Protein AF-A0A7D9DFM3-F1 (afdb_monomer_lite)

InterPro domains:
  IPR041457 CxC2-like cysteine cluster, KDZ transposase-associated [PF18803] (17-99)

Structure (mmCIF, N/CA/C/O backbone):
data_AF-A0A7D9DFM3-F1
#
_entry.id   AF-A0A7D9DFM3-F1
#
loop_
_atom_site.group_PDB
_atom_site.id
_atom_site.type_symbol
_atom_site.label_atom_id
_atom_site.label_alt_id
_atom_site.label_comp_id
_atom_site.label_asym_id
_atom_site.label_entity_id
_atom_site.label_seq_id
_atom_site.pdbx_PDB_ins_code
_atom_site.Cartn_x
_atom_site.Cartn_y
_atom_site.Cartn_z
_atom_site.occupancy
_atom_site.B_iso_or_equiv
_atom_site.auth_seq_id
_atom_site.auth_comp_id
_atom_site.auth_asym_id
_atom_site.auth_atom_id
_atom_site.pdbx_PDB_model_num
ATOM 1 N N . MET A 1 1 ? 31.955 7.104 15.360 1.00 32.50 1 MET A N 1
ATOM 2 C CA . MET A 1 1 ? 30.798 6.987 16.272 1.00 32.50 1 MET A CA 1
ATOM 3 C C . MET A 1 1 ? 29.549 7.104 15.417 1.00 32.50 1 MET A C 1
ATOM 5 O O . MET A 1 1 ? 29.275 8.190 14.929 1.00 32.50 1 MET A O 1
ATOM 9 N N . PHE A 1 2 ? 28.877 5.989 15.132 1.00 32.72 2 PHE A N 1
ATOM 10 C CA . PHE A 1 2 ? 27.591 6.015 14.436 1.00 32.72 2 PHE A CA 1
ATOM 11 C C . PHE A 1 2 ? 26.529 6.386 15.465 1.00 32.72 2 PHE A C 1
ATOM 13 O O . PHE A 1 2 ? 26.378 5.705 16.476 1.00 32.72 2 PHE A O 1
ATOM 20 N N . VAL A 1 3 ? 25.878 7.524 15.258 1.00 31.44 3 VAL A N 1
ATOM 21 C CA . VAL A 1 3 ? 24.760 7.949 16.093 1.00 31.44 3 VAL A CA 1
ATOM 22 C C . VAL A 1 3 ? 23.559 7.129 15.635 1.00 31.44 3 VAL A C 1
ATOM 24 O O . VAL A 1 3 ? 23.099 7.301 14.509 1.00 31.44 3 VAL A O 1
ATOM 27 N N . ASP A 1 4 ? 23.081 6.222 16.485 1.00 33.12 4 ASP A N 1
ATOM 28 C CA . ASP A 1 4 ? 21.801 5.534 16.306 1.00 33.12 4 ASP A CA 1
ATOM 29 C C . ASP A 1 4 ? 20.675 6.573 16.406 1.00 33.12 4 ASP A C 1
ATOM 31 O O . ASP A 1 4 ? 20.113 6.846 17.472 1.00 33.12 4 ASP A O 1
ATOM 35 N N . VAL A 1 5 ? 20.366 7.226 15.286 1.00 39.12 5 VAL A N 1
ATOM 36 C CA . VAL A 1 5 ? 19.168 8.051 15.179 1.00 39.12 5 VAL A CA 1
ATOM 37 C C . VAL A 1 5 ? 17.995 7.082 15.098 1.00 39.12 5 VAL A C 1
ATOM 39 O O . VAL A 1 5 ? 17.654 6.593 14.025 1.00 39.12 5 VAL A O 1
ATOM 42 N N . LYS A 1 6 ? 17.360 6.797 16.242 1.00 40.00 6 LYS A N 1
ATOM 43 C CA . LYS A 1 6 ? 16.042 6.146 16.290 1.00 40.00 6 LYS A CA 1
ATOM 44 C C . LYS A 1 6 ? 15.025 7.042 15.574 1.00 40.00 6 LYS A C 1
ATOM 46 O O . LYS A 1 6 ? 14.339 7.848 16.206 1.00 40.00 6 LYS A O 1
ATOM 51 N N . MET A 1 7 ? 14.935 6.930 14.250 1.00 54.62 7 MET A N 1
ATOM 52 C CA . MET A 1 7 ? 13.858 7.543 13.481 1.00 54.62 7 MET A CA 1
ATOM 53 C C . MET A 1 7 ? 12.557 6.874 13.921 1.00 54.62 7 MET A C 1
ATOM 55 O O . MET A 1 7 ? 12.403 5.657 13.841 1.00 54.62 7 MET A O 1
ATOM 59 N N . LYS A 1 8 ? 11.632 7.666 14.470 1.00 67.75 8 LYS A N 1
ATOM 60 C CA . LYS A 1 8 ? 10.303 7.171 14.836 1.00 67.75 8 LYS A CA 1
ATOM 61 C C . LYS A 1 8 ? 9.617 6.674 13.568 1.00 67.75 8 LYS A C 1
ATOM 63 O O . LYS A 1 8 ? 9.487 7.445 12.620 1.00 67.75 8 LYS A O 1
ATOM 68 N N . THR A 1 9 ? 9.148 5.429 13.583 1.00 78.31 9 THR A N 1
ATOM 69 C CA . THR A 1 9 ? 8.385 4.842 12.481 1.00 78.31 9 THR A CA 1
ATOM 70 C C . THR A 1 9 ? 7.202 5.756 12.131 1.00 78.31 9 THR A C 1
ATOM 72 O O . THR A 1 9 ? 6.370 6.037 13.009 1.00 78.31 9 THR A O 1
ATOM 75 N N . PRO A 1 10 ? 7.123 6.273 10.894 1.00 84.12 10 PRO A N 1
ATOM 76 C CA . PRO A 1 10 ? 6.051 7.167 10.479 1.00 84.12 10 PRO A CA 1
ATOM 77 C C . PRO A 1 10 ? 4.684 6.480 10.573 1.00 84.12 10 PRO A C 1
ATOM 79 O O . PRO A 1 10 ? 4.542 5.281 10.318 1.00 84.12 10 PRO A O 1
ATOM 82 N N . LYS A 1 11 ? 3.662 7.251 10.963 1.00 89.12 11 LYS A N 1
ATOM 83 C CA . LYS A 1 11 ? 2.296 6.747 11.152 1.00 89.12 11 LYS A CA 1
ATOM 84 C C . LYS A 1 11 ? 1.412 7.131 9.978 1.00 89.12 11 LYS A C 1
ATOM 86 O O . LYS A 1 11 ? 1.260 8.318 9.700 1.00 89.12 11 LYS A O 1
ATOM 91 N N . LEU A 1 12 ? 0.765 6.145 9.365 1.00 87.94 12 LEU A N 1
ATOM 92 C CA . LEU A 1 12 ? -0.247 6.375 8.337 1.00 87.94 12 LEU A CA 1
ATOM 93 C C . LEU A 1 12 ? -1.635 6.209 8.943 1.00 87.94 12 LEU A C 1
ATOM 95 O O . LEU A 1 12 ? -1.957 5.185 9.549 1.00 87.94 12 LEU A O 1
ATOM 99 N N . LYS A 1 13 ? -2.456 7.243 8.787 1.00 87.81 13 LYS A N 1
ATOM 100 C CA . LYS A 1 13 ? -3.869 7.235 9.158 1.00 87.81 13 LYS A CA 1
ATOM 101 C C . LYS A 1 13 ? -4.669 7.458 7.895 1.00 87.81 13 LYS A C 1
ATOM 103 O O . LYS A 1 13 ? -4.335 8.344 7.118 1.00 87.81 13 LYS A O 1
ATOM 108 N N . ASN A 1 14 ? -5.713 6.670 7.718 1.00 83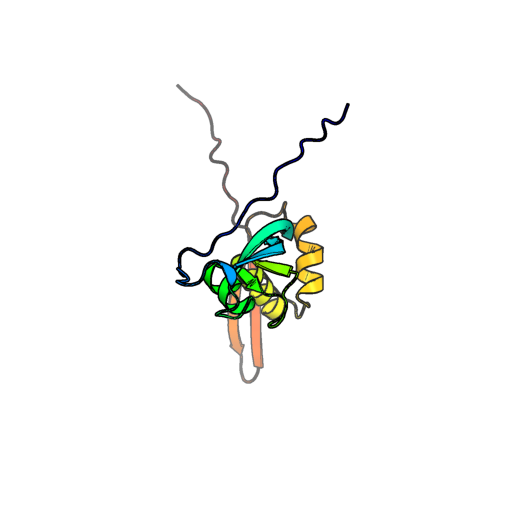.12 14 ASN A N 1
ATOM 109 C CA . ASN A 1 14 ? -6.589 6.824 6.577 1.00 83.12 14 ASN A CA 1
ATOM 110 C C . ASN A 1 14 ? -7.607 7.950 6.850 1.00 83.12 14 ASN A C 1
ATOM 112 O O . ASN A 1 14 ? -8.431 7.787 7.751 1.00 83.12 14 ASN A O 1
ATOM 116 N N . PRO A 1 15 ? -7.552 9.079 6.115 1.00 83.12 15 PRO A N 1
ATOM 117 C CA . PRO A 1 15 ? -8.468 10.199 6.315 1.00 83.12 15 PRO A CA 1
ATOM 118 C C . PRO A 1 15 ? -9.883 9.918 5.789 1.00 83.12 15 PRO A C 1
ATOM 120 O O . PRO A 1 15 ? -10.817 10.607 6.182 1.00 83.12 15 PRO A O 1
ATOM 123 N N . LEU A 1 16 ? -10.057 8.906 4.932 1.00 82.12 16 LEU A N 1
ATOM 124 C CA . LEU A 1 16 ? -11.332 8.552 4.299 1.00 82.12 16 LEU A CA 1
ATOM 125 C C . LEU A 1 16 ? -12.238 7.707 5.202 1.00 82.12 16 LEU A C 1
ATOM 127 O O . LEU A 1 16 ? -13.313 7.282 4.788 1.00 82.12 16 LEU A O 1
ATOM 131 N N . HIS A 1 17 ? -11.826 7.461 6.445 1.00 84.81 17 HIS A N 1
ATOM 132 C CA . HIS A 1 17 ? -12.612 6.688 7.391 1.00 84.81 17 HIS A CA 1
ATOM 133 C C . HIS A 1 17 ? -12.576 7.266 8.782 1.00 84.81 17 HIS A C 1
ATOM 135 O O . HIS A 1 17 ? -11.537 7.332 9.442 1.00 84.81 17 HIS A O 1
ATOM 141 N N . HIS A 1 18 ? -13.774 7.589 9.232 1.00 85.12 18 HIS A N 1
ATOM 142 C CA . HIS A 1 18 ? -14.070 7.892 10.607 1.00 85.12 18 HIS A CA 1
ATOM 143 C C . HIS A 1 18 ? -14.916 6.744 11.152 1.00 85.12 18 HIS A C 1
ATOM 145 O O . HIS A 1 18 ? -16.003 6.486 10.640 1.00 85.12 18 HIS A O 1
ATOM 151 N N . CYS A 1 19 ? -14.386 6.006 12.126 1.00 86.50 19 CYS A N 1
ATOM 152 C CA . CYS A 1 19 ? -15.126 4.927 12.765 1.00 86.50 19 CYS A CA 1
ATOM 153 C C . CYS A 1 19 ? -15.841 5.466 14.003 1.00 86.50 19 CYS A C 1
ATOM 155 O O . CYS A 1 19 ? -15.205 6.093 14.848 1.00 86.50 19 CYS A O 1
ATOM 157 N N . GLU A 1 20 ? -17.131 5.165 14.136 1.00 89.06 20 GLU A N 1
ATOM 158 C CA . GLU A 1 20 ? -17.909 5.457 15.349 1.00 89.06 20 GLU A CA 1
ATOM 159 C C . GLU A 1 20 ? -17.472 4.597 16.549 1.00 89.06 20 GLU A C 1
ATOM 161 O O . GLU A 1 20 ? -17.751 4.952 17.690 1.00 89.06 20 GLU A O 1
ATOM 166 N N . PHE A 1 21 ? -16.741 3.503 16.289 1.00 89.75 21 PHE A N 1
ATOM 167 C CA . PHE A 1 21 ? -16.246 2.532 17.270 1.00 89.75 21 PHE A CA 1
ATOM 168 C C . PHE A 1 21 ? -14.704 2.508 17.282 1.00 89.75 21 PHE A C 1
ATOM 170 O O . PHE A 1 21 ? -14.087 1.727 16.540 1.00 89.75 21 PHE A O 1
ATOM 177 N N . PRO A 1 22 ? -14.041 3.373 18.071 1.00 86.44 22 PRO A N 1
ATOM 178 C CA . PRO A 1 22 ? -12.580 3.458 18.130 1.00 86.44 22 PRO A CA 1
ATOM 179 C C . PRO A 1 22 ? -11.898 2.166 18.603 1.00 86.44 22 PRO A C 1
ATOM 181 O O . PRO A 1 22 ? -10.745 1.915 18.268 1.00 86.44 22 PRO A O 1
ATOM 184 N N . GLU A 1 23 ? -12.594 1.316 19.358 1.00 90.56 23 GLU A N 1
ATOM 185 C CA . GLU A 1 23 ? -12.099 0.027 19.854 1.00 90.56 23 GLU A CA 1
ATOM 186 C C . GLU A 1 23 ? -11.829 -0.999 18.743 1.00 90.56 23 GLU A C 1
ATOM 188 O O . GLU A 1 23 ? -11.099 -1.972 18.945 1.00 90.56 23 GLU A O 1
ATOM 193 N N . LEU A 1 24 ? -12.401 -0.783 17.556 1.00 91.88 24 LEU A N 1
ATOM 194 C CA . LEU A 1 24 ? -12.154 -1.605 16.374 1.00 91.88 24 LEU A CA 1
ATOM 195 C C . LEU A 1 24 ? -10.888 -1.185 15.624 1.00 91.88 24 LEU A C 1
ATOM 197 O O . LEU A 1 24 ? -10.468 -1.879 14.691 1.00 91.88 24 LEU A O 1
ATOM 201 N N . GLU A 1 25 ? -10.278 -0.068 16.012 1.00 93.31 25 GLU A N 1
ATOM 202 C CA . GLU A 1 25 ? -9.069 0.450 15.398 1.00 93.31 25 GLU A CA 1
ATOM 203 C C . GLU A 1 25 ? -7.820 -0.178 16.013 1.00 93.31 25 GLU A C 1
ATOM 205 O O . GLU A 1 25 ? -7.697 -0.365 17.222 1.00 93.31 25 GLU A O 1
ATOM 210 N N . TYR A 1 26 ? -6.844 -0.489 15.170 1.00 93.69 26 TYR A N 1
ATOM 211 C CA . TYR A 1 26 ? -5.574 -1.050 15.611 1.00 93.69 26 TYR A CA 1
ATOM 212 C C . TYR A 1 26 ? -4.443 -0.592 14.702 1.00 93.69 26 TYR A C 1
ATOM 214 O O . TYR A 1 26 ? -4.653 -0.194 13.557 1.00 93.69 26 TYR A O 1
ATOM 222 N N . PHE A 1 27 ? -3.220 -0.639 15.221 1.00 93.81 27 PHE A N 1
ATOM 223 C CA . PHE A 1 27 ? -2.025 -0.333 14.447 1.00 93.81 27 PHE A CA 1
ATOM 224 C C . PHE A 1 27 ? -1.281 -1.610 14.087 1.00 93.81 27 PHE A C 1
ATOM 226 O O . PHE A 1 27 ? -1.165 -2.524 14.903 1.00 93.81 27 PHE A O 1
ATOM 233 N N . LYS A 1 28 ? -0.730 -1.640 12.878 1.00 94.44 28 LYS A N 1
ATOM 234 C CA . LYS A 1 28 ? 0.103 -2.732 12.379 1.00 94.44 28 LYS A CA 1
ATOM 235 C C . LYS A 1 28 ? 1.282 -2.149 11.607 1.00 94.44 28 LYS A C 1
ATOM 237 O O . LYS A 1 28 ? 1.136 -1.127 10.939 1.00 94.44 28 LYS A O 1
ATOM 242 N N . ILE A 1 29 ? 2.446 -2.783 11.721 1.00 94.69 29 ILE A N 1
ATOM 243 C CA . ILE A 1 29 ? 3.611 -2.426 10.909 1.00 94.69 29 ILE A CA 1
ATOM 244 C C . ILE A 1 29 ? 3.429 -3.028 9.516 1.00 94.69 29 ILE A C 1
ATOM 246 O O . ILE A 1 29 ? 3.117 -4.213 9.384 1.00 94.69 29 ILE A O 1
ATOM 250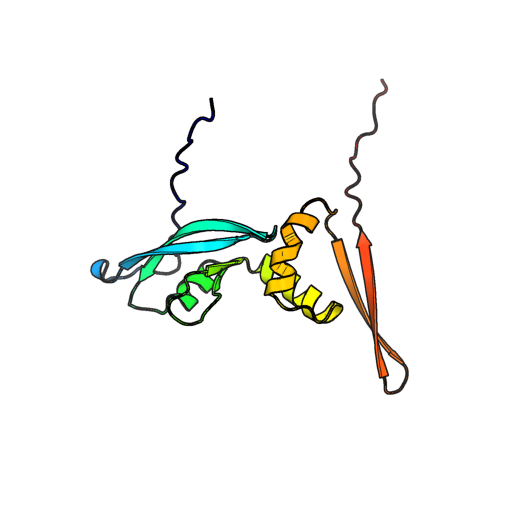 N N . VAL A 1 30 ? 3.605 -2.199 8.494 1.00 95.06 30 VAL A N 1
ATOM 251 C CA . VAL A 1 30 ? 3.596 -2.598 7.087 1.00 95.06 30 VAL A CA 1
ATOM 252 C C . VAL A 1 30 ? 4.885 -2.098 6.455 1.00 95.06 30 VAL A C 1
ATOM 254 O O . VAL A 1 30 ? 5.256 -0.937 6.634 1.00 95.06 30 VAL A O 1
ATOM 257 N N . LEU A 1 31 ? 5.563 -2.977 5.723 1.00 95.31 31 LEU A N 1
ATOM 258 C CA . LEU A 1 31 ? 6.740 -2.628 4.942 1.00 95.31 31 LEU A CA 1
ATOM 259 C C . LEU A 1 31 ? 6.291 -2.064 3.593 1.00 95.31 31 LEU A C 1
ATOM 261 O O . LEU A 1 31 ? 5.661 -2.766 2.803 1.00 95.31 31 LEU A O 1
ATOM 265 N N . ILE A 1 32 ? 6.579 -0.793 3.342 1.00 94.50 32 ILE A N 1
ATOM 266 C CA . ILE A 1 32 ? 6.177 -0.100 2.119 1.00 94.50 32 ILE A CA 1
ATOM 267 C C . ILE A 1 32 ? 7.399 0.079 1.234 1.00 94.50 32 ILE A C 1
ATOM 269 O O . ILE A 1 32 ? 8.397 0.644 1.675 1.00 94.50 32 ILE A O 1
ATOM 273 N N . THR A 1 33 ? 7.311 -0.389 -0.009 1.00 88.81 33 THR A N 1
ATOM 274 C CA . THR A 1 33 ? 8.350 -0.142 -1.016 1.00 88.81 33 THR A CA 1
ATOM 275 C C . THR A 1 33 ? 7.962 1.065 -1.864 1.00 88.81 33 THR A C 1
ATOM 277 O O . THR A 1 33 ? 6.871 1.081 -2.441 1.00 88.81 33 THR A O 1
ATOM 280 N N . ASP A 1 34 ? 8.835 2.068 -1.916 1.00 86.50 34 ASP A N 1
ATOM 281 C CA . ASP A 1 34 ? 8.640 3.269 -2.731 1.00 86.50 34 ASP A CA 1
ATOM 282 C C . ASP A 1 34 ? 8.979 3.040 -4.215 1.00 86.50 34 ASP A C 1
ATOM 284 O O . ASP A 1 34 ? 9.496 1.996 -4.614 1.00 86.50 34 ASP A O 1
ATOM 288 N N . GLU A 1 35 ? 8.703 4.035 -5.057 1.00 82.12 35 GLU A N 1
ATOM 289 C CA . GLU A 1 35 ? 8.984 3.996 -6.498 1.00 82.12 35 GLU A CA 1
ATOM 290 C C . GLU A 1 35 ? 10.476 3.893 -6.848 1.00 82.12 35 GLU A C 1
ATOM 292 O O . GLU A 1 35 ? 10.817 3.608 -7.995 1.00 82.12 35 GLU A O 1
ATOM 297 N N . LYS A 1 36 ? 11.374 4.100 -5.878 1.00 79.31 36 LYS A N 1
ATOM 298 C CA . LYS A 1 36 ? 12.824 3.930 -6.039 1.00 79.31 36 LYS A CA 1
ATOM 299 C C . LYS A 1 36 ? 13.289 2.531 -5.623 1.00 79.31 36 LYS A C 1
ATOM 301 O O . LYS A 1 36 ? 14.468 2.216 -5.771 1.00 79.31 36 LYS A O 1
ATOM 306 N N . GLY A 1 37 ? 12.384 1.695 -5.112 1.00 78.06 37 GLY A N 1
ATOM 307 C CA . GLY A 1 37 ? 12.682 0.355 -4.620 1.00 78.06 37 GLY A CA 1
ATOM 308 C C . GLY A 1 37 ? 13.176 0.310 -3.173 1.00 78.06 37 GLY A C 1
ATOM 309 O O . GLY A 1 37 ? 13.614 -0.753 -2.732 1.00 78.06 37 GLY A O 1
ATOM 310 N N . PHE A 1 38 ? 13.121 1.414 -2.419 1.00 83.50 38 PHE A N 1
ATOM 311 C CA . PHE A 1 38 ? 13.502 1.404 -1.007 1.00 83.50 38 PHE A CA 1
ATOM 312 C C . PHE A 1 38 ? 12.339 0.969 -0.128 1.00 83.50 38 PHE A C 1
ATOM 314 O O . PHE A 1 38 ? 11.196 1.379 -0.323 1.00 83.50 38 PHE A O 1
ATOM 321 N N . GLN A 1 39 ? 12.657 0.147 0.868 1.00 88.94 39 GLN A N 1
ATOM 322 C CA . GLN A 1 39 ? 11.695 -0.357 1.833 1.00 88.94 39 GLN A CA 1
ATOM 323 C C . GLN A 1 39 ? 11.721 0.470 3.110 1.00 88.94 39 GLN A C 1
ATOM 325 O O . GLN A 1 39 ? 12.773 0.697 3.705 1.00 88.94 39 GLN A O 1
ATOM 330 N N . HIS A 1 40 ? 10.533 0.861 3.548 1.00 90.19 40 HIS A N 1
ATOM 331 C CA . HIS A 1 40 ? 10.322 1.699 4.715 1.00 90.19 40 HIS A CA 1
ATOM 332 C C . HIS A 1 40 ? 9.272 1.059 5.614 1.00 90.19 40 HIS A C 1
ATOM 334 O O . HIS A 1 40 ? 8.206 0.646 5.153 1.00 90.19 40 HIS A O 1
ATOM 340 N N . GLU A 1 41 ? 9.545 0.989 6.910 1.00 94.19 41 GLU A N 1
ATOM 341 C CA . GLU A 1 41 ? 8.543 0.548 7.876 1.00 94.19 41 GLU A CA 1
ATOM 342 C C . GLU A 1 41 ? 7.573 1.688 8.193 1.00 94.19 41 GLU A C 1
ATOM 344 O O . GLU A 1 41 ? 7.981 2.790 8.565 1.00 94.19 41 GLU A O 1
ATOM 349 N N . TYR A 1 42 ? 6.274 1.406 8.101 1.00 94.12 42 TYR A N 1
ATOM 350 C CA . TYR A 1 42 ? 5.214 2.331 8.493 1.00 94.12 42 TYR A CA 1
ATOM 351 C C . TYR A 1 42 ? 4.282 1.688 9.510 1.00 94.12 42 TYR A C 1
ATOM 353 O O . TYR A 1 42 ? 3.875 0.535 9.371 1.00 94.12 42 TYR A O 1
ATOM 361 N N . GLN A 1 43 ? 3.880 2.461 10.518 1.00 95.31 43 GLN A N 1
ATOM 362 C CA . GLN A 1 43 ? 2.824 2.060 11.439 1.00 95.31 43 GLN A CA 1
ATOM 363 C C . GLN A 1 43 ? 1.473 2.522 10.875 1.00 95.31 43 GLN A C 1
ATOM 365 O O . GLN A 1 43 ? 1.099 3.691 10.987 1.00 95.31 43 GLN A O 1
ATOM 370 N N . VAL A 1 44 ? 0.735 1.605 10.256 1.00 94.81 44 VAL A N 1
ATOM 371 C CA . VAL A 1 44 ? -0.540 1.891 9.588 1.00 94.81 44 VAL A CA 1
ATOM 372 C C . VAL A 1 44 ? -1.702 1.647 10.546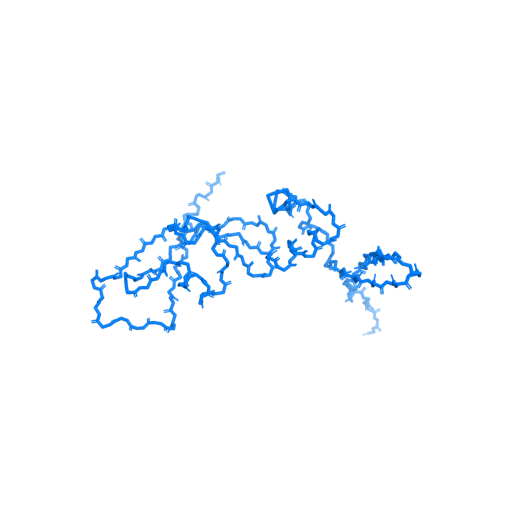 1.00 94.81 44 VAL A C 1
ATOM 374 O O . VAL A 1 44 ? -1.738 0.635 11.249 1.00 94.81 44 VAL A O 1
ATOM 377 N N . LYS A 1 45 ? -2.650 2.587 10.587 1.00 94.69 45 LYS A N 1
ATOM 378 C CA . LYS A 1 45 ? -3.902 2.461 11.338 1.00 94.69 45 LYS A CA 1
ATOM 379 C C . LYS A 1 45 ? -4.953 1.739 10.494 1.00 94.69 45 LYS A C 1
ATOM 381 O O . LYS A 1 45 ? -5.380 2.259 9.464 1.00 94.69 45 LYS A O 1
ATOM 386 N N . PHE A 1 46 ? -5.404 0.588 10.969 1.00 94.06 46 PHE A N 1
ATOM 387 C CA . PHE A 1 46 ? -6.494 -0.197 10.399 1.00 94.06 46 PHE A CA 1
ATOM 388 C C . PHE A 1 46 ? -7.736 -0.131 11.285 1.00 94.06 46 PHE A C 1
ATOM 390 O O . PHE A 1 46 ? -7.675 0.299 12.436 1.00 94.06 46 PHE A O 1
ATOM 397 N N . CYS A 1 47 ? -8.867 -0.570 10.738 1.00 93.62 47 CYS A N 1
ATOM 398 C CA . CYS A 1 47 ? -10.121 -0.709 11.464 1.00 93.62 47 CYS A CA 1
ATOM 399 C C . CYS A 1 47 ? -10.806 -2.009 11.047 1.00 93.62 47 CYS A C 1
ATOM 401 O O . CYS A 1 47 ? -10.877 -2.303 9.855 1.00 93.62 47 CYS A O 1
ATOM 403 N N . ARG A 1 48 ? -11.336 -2.769 12.011 1.00 92.50 48 ARG A N 1
ATOM 404 C CA . ARG A 1 48 ? -12.013 -4.054 11.752 1.00 92.50 48 ARG A CA 1
ATOM 405 C C . ARG A 1 48 ? -13.305 -3.932 10.935 1.00 92.50 48 ARG A C 1
ATOM 407 O O . ARG A 1 48 ? -13.779 -4.942 10.433 1.00 92.50 48 ARG A O 1
ATOM 414 N N . CYS A 1 49 ? -13.846 -2.726 10.757 1.00 91.06 49 CYS A N 1
ATOM 415 C CA . CYS A 1 49 ? -15.019 -2.468 9.912 1.00 91.06 49 CYS A CA 1
ATOM 416 C C . CYS A 1 49 ? -14.780 -2.746 8.419 1.00 91.06 49 CYS A C 1
ATOM 418 O O . CYS A 1 49 ? -15.728 -2.782 7.639 1.00 91.06 49 CYS A O 1
ATOM 420 N N . ARG A 1 50 ? -13.520 -2.884 7.996 1.00 88.06 50 ARG A N 1
ATOM 421 C CA . ARG A 1 50 ? -13.128 -2.996 6.589 1.00 88.06 50 ARG A CA 1
ATOM 422 C C . ARG A 1 50 ? -11.847 -3.796 6.430 1.00 88.06 50 ARG A C 1
ATOM 424 O O . ARG A 1 50 ? -11.113 -4.029 7.387 1.00 88.06 50 ARG A O 1
ATOM 431 N N . SER A 1 51 ? -11.571 -4.224 5.203 1.00 90.81 51 SER A N 1
ATOM 432 C CA . SER A 1 51 ? -10.362 -4.996 4.931 1.00 90.81 51 SER A CA 1
ATOM 433 C C . SER A 1 51 ? -9.099 -4.125 5.030 1.00 90.81 51 SER A C 1
ATOM 435 O O . SER A 1 51 ? -9.098 -2.928 4.713 1.00 90.81 51 SER A O 1
ATOM 437 N N . GLU A 1 52 ? -7.993 -4.746 5.446 1.00 92.19 52 GLU A N 1
ATOM 438 C CA . GLU A 1 52 ? -6.676 -4.097 5.458 1.00 92.19 52 GLU A CA 1
ATOM 439 C C . GLU A 1 52 ? -6.253 -3.681 4.039 1.00 92.19 52 GLU A C 1
ATOM 441 O O . GLU A 1 52 ? -5.720 -2.591 3.848 1.00 92.19 52 GLU A O 1
ATOM 446 N N . ALA A 1 53 ? -6.557 -4.505 3.030 1.00 90.25 53 ALA A N 1
ATOM 447 C CA . ALA A 1 53 ? -6.259 -4.209 1.632 1.00 90.25 53 ALA A CA 1
ATOM 448 C C . ALA A 1 53 ? -6.972 -2.940 1.138 1.00 90.25 53 ALA A C 1
ATOM 450 O O . ALA A 1 53 ? -6.317 -2.067 0.575 1.00 90.25 53 ALA A O 1
ATOM 451 N N . CYS A 1 54 ? -8.274 -2.783 1.411 1.00 90.94 54 CYS A N 1
ATOM 452 C CA . CYS A 1 54 ? -9.012 -1.563 1.060 1.00 90.94 54 CYS A CA 1
ATOM 453 C C . CYS A 1 54 ? -8.406 -0.329 1.735 1.00 90.94 54 CYS A C 1
ATOM 455 O O . CYS A 1 54 ? -8.215 0.696 1.091 1.00 90.94 54 CYS A O 1
ATOM 457 N N . THR A 1 55 ? -8.035 -0.447 3.015 1.00 92.19 55 THR A N 1
ATOM 458 C CA . THR A 1 55 ? -7.407 0.659 3.752 1.00 92.19 55 THR A CA 1
ATOM 459 C C . THR A 1 55 ? -6.086 1.092 3.110 1.00 92.19 55 THR A C 1
ATOM 461 O O . THR A 1 55 ? -5.817 2.287 3.049 1.00 92.19 55 THR A O 1
ATOM 464 N N . LEU A 1 56 ? -5.266 0.148 2.635 1.00 90.75 56 LEU A N 1
ATOM 465 C CA . LEU A 1 56 ? -4.010 0.451 1.942 1.00 90.75 56 LEU A CA 1
ATOM 466 C C . LEU A 1 56 ? -4.251 1.089 0.569 1.00 90.75 56 LEU A C 1
ATOM 468 O O . LEU A 1 56 ? -3.605 2.084 0.253 1.00 90.75 56 LEU A O 1
ATOM 472 N N . VAL A 1 57 ? -5.222 0.594 -0.201 1.00 92.75 57 VAL A N 1
ATOM 473 C CA . VAL A 1 57 ? -5.584 1.177 -1.505 1.00 92.75 57 VAL A CA 1
ATOM 474 C C . VAL A 1 57 ? -6.061 2.621 -1.354 1.00 92.75 57 VAL A C 1
ATOM 476 O O . VAL A 1 57 ? -5.603 3.498 -2.080 1.00 92.75 57 VAL A O 1
ATOM 479 N N . GLU A 1 58 ? -6.907 2.895 -0.361 1.00 91.00 58 GLU A N 1
ATOM 480 C CA . GLU A 1 58 ? -7.358 4.251 -0.016 1.00 91.00 58 GLU A CA 1
ATOM 481 C C . GLU A 1 58 ? -6.212 5.180 0.426 1.00 91.00 58 GLU A C 1
ATOM 483 O O . GLU A 1 58 ? -6.312 6.397 0.298 1.00 91.00 58 GLU A O 1
ATOM 488 N N . LEU A 1 59 ? -5.112 4.612 0.928 1.00 90.19 59 LEU A N 1
ATOM 489 C CA . LEU A 1 59 ? -3.880 5.332 1.261 1.00 90.19 59 LEU A CA 1
ATOM 490 C C . LEU A 1 59 ? -2.936 5.506 0.057 1.00 90.19 59 LEU A C 1
ATOM 492 O O . LEU A 1 59 ? -1.831 6.017 0.232 1.00 90.19 59 LEU A O 1
ATOM 496 N N . GLY A 1 60 ? -3.333 5.090 -1.149 1.00 90.50 60 GLY A N 1
ATOM 497 C CA . GLY A 1 60 ? -2.478 5.153 -2.336 1.00 90.50 60 GLY A CA 1
ATOM 498 C C . GLY A 1 60 ? -1.389 4.075 -2.355 1.00 90.50 60 GLY A C 1
ATOM 499 O O . GLY A 1 60 ? -0.313 4.288 -2.916 1.00 90.50 60 GLY A O 1
ATOM 500 N N . LEU A 1 61 ? -1.651 2.922 -1.736 1.00 93.44 61 LEU A N 1
ATOM 501 C CA . LEU A 1 61 ? -0.719 1.804 -1.654 1.00 93.44 61 LEU A CA 1
ATOM 502 C C . LEU A 1 61 ? -1.342 0.531 -2.230 1.00 93.44 61 LEU A C 1
ATOM 504 O O . LEU A 1 61 ? -2.470 0.165 -1.907 1.00 93.44 61 LEU A O 1
ATOM 508 N N . TRP A 1 62 ? -0.568 -0.195 -3.025 1.00 92.69 62 TRP A N 1
ATOM 509 C CA . TRP A 1 62 ? -0.924 -1.514 -3.523 1.00 92.69 62 TRP A CA 1
ATOM 510 C C . TRP A 1 62 ? -0.533 -2.597 -2.505 1.00 92.69 62 TRP A C 1
ATOM 512 O O . TRP A 1 62 ? 0.659 -2.796 -2.257 1.00 92.69 62 TRP A O 1
ATOM 522 N N . PRO A 1 63 ? -1.482 -3.326 -1.896 1.00 92.62 63 PRO A N 1
ATOM 523 C CA . PRO A 1 63 ? -1.160 -4.387 -0.947 1.00 92.62 63 PRO A CA 1
ATOM 524 C C . PRO A 1 63 ? -0.548 -5.605 -1.655 1.00 92.62 63 PRO A C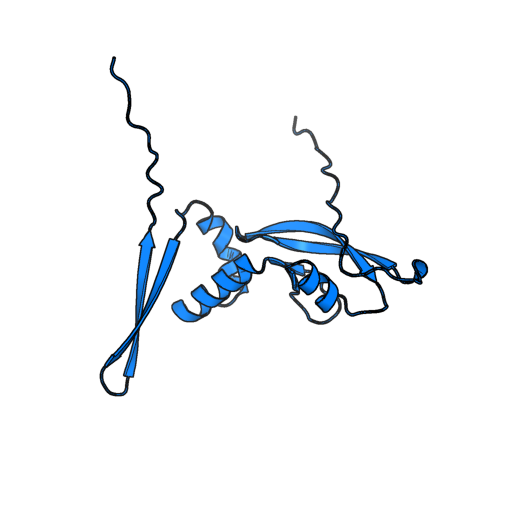 1
ATOM 526 O O . PRO A 1 63 ? -1.053 -6.056 -2.680 1.00 92.62 63 PRO A O 1
ATOM 529 N N . ALA A 1 64 ? 0.506 -6.193 -1.082 1.00 88.56 64 ALA A N 1
ATOM 530 C CA . ALA A 1 64 ? 1.123 -7.4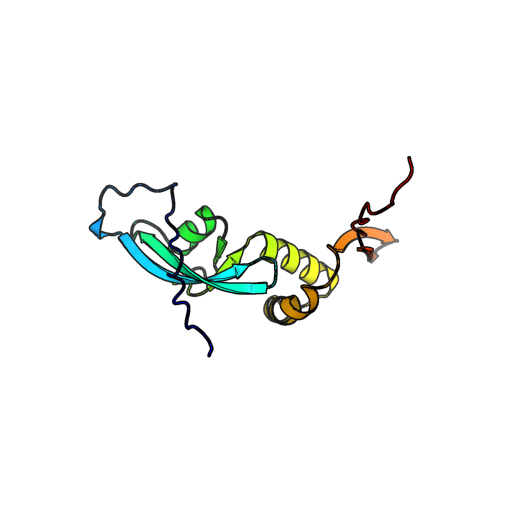02 -1.638 1.00 88.56 64 ALA A CA 1
ATOM 531 C C . ALA A 1 64 ? 0.201 -8.633 -1.556 1.00 88.56 64 ALA A C 1
ATOM 533 O O . ALA A 1 64 ? 0.288 -9.537 -2.384 1.00 88.56 64 ALA A O 1
ATOM 534 N N . THR A 1 65 ? -0.685 -8.669 -0.555 1.00 81.44 65 THR A N 1
ATOM 535 C CA . THR A 1 65 ? -1.688 -9.724 -0.376 1.00 81.44 65 THR A CA 1
ATOM 536 C C . THR A 1 65 ? -3.061 -9.124 -0.063 1.00 81.44 65 THR A C 1
ATOM 538 O O . THR A 1 65 ? -3.151 -8.116 0.642 1.00 81.44 65 THR A O 1
ATOM 541 N N . PRO A 1 66 ? -4.158 -9.753 -0.523 1.00 79.75 66 PRO A N 1
ATOM 542 C CA . PRO A 1 66 ? -5.514 -9.269 -0.251 1.00 79.75 66 PRO A CA 1
ATOM 543 C C . PRO A 1 66 ? -5.922 -9.448 1.220 1.00 79.75 66 PRO A C 1
ATOM 545 O O . PRO A 1 66 ? -6.789 -8.734 1.722 1.00 79.75 66 PRO A O 1
ATOM 548 N N . THR A 1 67 ? -5.298 -10.390 1.932 1.00 83.25 67 THR A N 1
ATOM 549 C CA . THR A 1 67 ? -5.548 -10.662 3.349 1.00 83.25 67 THR A CA 1
ATOM 550 C C . THR A 1 67 ? -4.265 -10.521 4.159 1.00 83.25 67 THR A C 1
ATOM 552 O O . THR A 1 67 ? -3.192 -10.969 3.753 1.00 83.25 67 THR A O 1
ATOM 555 N N . LYS A 1 68 ? -4.384 -9.871 5.322 1.00 85.44 68 LYS A N 1
ATOM 556 C CA . LYS A 1 68 ? -3.295 -9.631 6.283 1.00 85.44 68 LYS A CA 1
ATOM 557 C C . LYS A 1 68 ? -1.984 -9.091 5.663 1.00 85.44 68 LYS A C 1
ATOM 559 O O . LYS A 1 68 ? -0.920 -9.575 6.049 1.00 85.44 68 LYS A O 1
ATOM 564 N N . PRO A 1 69 ? -2.007 -8.072 4.786 1.00 88.44 69 PRO A N 1
ATOM 565 C CA . PRO A 1 69 ? -0.808 -7.536 4.140 1.00 88.44 69 PRO A CA 1
ATOM 566 C C . PRO A 1 69 ? 0.259 -7.117 5.154 1.00 88.44 69 PRO A C 1
A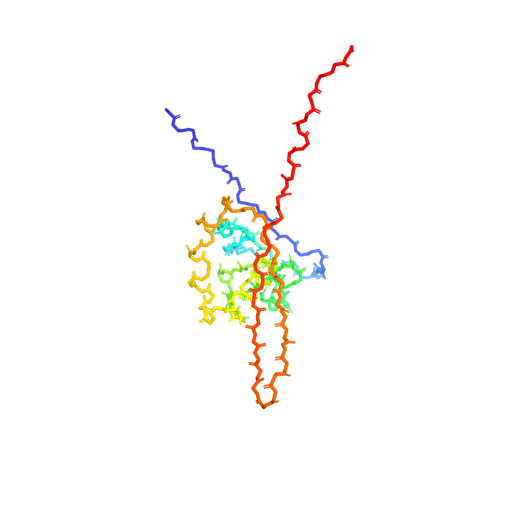TOM 568 O O . PRO A 1 69 ? 0.014 -6.291 6.033 1.00 88.44 69 PRO A O 1
ATOM 571 N N . VAL A 1 70 ? 1.445 -7.714 5.046 1.00 92.75 70 VAL A N 1
ATOM 572 C CA . VAL A 1 70 ? 2.657 -7.302 5.784 1.00 92.75 70 VAL A CA 1
ATOM 573 C C . VAL A 1 70 ? 3.499 -6.341 4.937 1.00 92.75 70 VAL A C 1
ATOM 575 O O . VAL A 1 70 ? 4.323 -5.599 5.462 1.00 92.75 70 VAL A O 1
ATOM 578 N N . MET A 1 71 ? 3.245 -6.314 3.628 1.00 92.19 71 MET A N 1
ATOM 579 C CA . MET A 1 71 ? 3.961 -5.519 2.642 1.00 92.19 71 MET A CA 1
ATOM 580 C C . MET A 1 71 ? 2.980 -4.807 1.708 1.00 92.19 71 MET A C 1
ATOM 582 O O . MET A 1 71 ? 1.910 -5.341 1.394 1.00 92.19 71 MET A O 1
ATOM 586 N N . ALA A 1 72 ? 3.359 -3.615 1.261 1.00 93.44 72 ALA A N 1
ATOM 587 C CA . ALA A 1 72 ? 2.664 -2.854 0.234 1.00 93.44 72 ALA A CA 1
ATOM 588 C C . ALA A 1 72 ? 3.662 -2.095 -0.658 1.00 93.44 72 ALA A C 1
ATOM 590 O O . ALA A 1 72 ? 4.836 -1.939 -0.318 1.00 93.44 72 ALA A O 1
ATOM 591 N N . PHE A 1 73 ? 3.186 -1.614 -1.799 1.00 90.12 73 PHE A N 1
ATOM 592 C CA . PHE A 1 73 ? 3.970 -0.912 -2.814 1.00 90.12 73 PHE A CA 1
ATOM 593 C C . PHE A 1 73 ? 3.303 0.422 -3.139 1.00 90.12 73 PHE A C 1
ATOM 595 O O . PHE A 1 73 ? 2.080 0.528 -3.065 1.00 90.12 73 PHE A O 1
ATOM 602 N N . THR A 1 74 ? 4.062 1.447 -3.517 1.00 91.62 74 THR A N 1
ATOM 603 C CA . THR A 1 74 ? 3.443 2.649 -4.095 1.00 91.62 74 THR A CA 1
ATOM 604 C C . THR A 1 74 ? 2.826 2.312 -5.455 1.00 91.62 74 THR A C 1
ATOM 606 O O . THR A 1 74 ? 3.343 1.472 -6.194 1.00 91.62 74 THR A O 1
ATOM 609 N N . PHE A 1 75 ? 1.717 2.957 -5.825 1.00 87.25 75 PHE A N 1
ATOM 610 C CA . PHE A 1 75 ? 1.143 2.749 -7.164 1.00 87.25 75 PHE A CA 1
ATOM 611 C C . PHE A 1 75 ? 2.125 3.131 -8.281 1.00 87.25 75 PHE A C 1
ATOM 613 O O . PHE A 1 75 ? 2.191 2.430 -9.282 1.00 87.25 75 PHE A O 1
ATOM 620 N N . GLY A 1 76 ? 2.968 4.152 -8.078 1.00 84.19 76 GLY A N 1
ATOM 621 C CA . GLY A 1 76 ? 4.019 4.511 -9.038 1.00 84.19 76 GLY A CA 1
ATOM 622 C C . GLY A 1 76 ? 5.043 3.391 -9.269 1.00 84.19 76 GLY A C 1
ATOM 623 O O . GLY A 1 76 ? 5.475 3.178 -10.401 1.00 84.19 76 GLY A O 1
ATOM 624 N N . LEU A 1 77 ? 5.387 2.622 -8.226 1.00 83.94 77 LEU A N 1
ATOM 625 C CA . LEU A 1 77 ? 6.183 1.404 -8.377 1.00 83.94 77 LEU A CA 1
ATOM 626 C C . LEU A 1 77 ? 5.432 0.350 -9.206 1.00 83.94 77 LEU A C 1
ATOM 628 O O . LEU A 1 77 ? 6.013 -0.257 -10.102 1.00 83.94 77 LEU A O 1
ATOM 632 N N . MET A 1 78 ? 4.141 0.145 -8.941 1.00 86.06 78 MET A N 1
ATOM 633 C CA . MET A 1 78 ? 3.333 -0.830 -9.682 1.00 86.06 78 MET A CA 1
ATOM 634 C C . MET A 1 78 ? 3.177 -0.471 -11.166 1.00 86.06 78 MET A C 1
ATOM 636 O O . MET A 1 78 ? 3.257 -1.364 -12.002 1.00 86.06 78 MET A O 1
ATOM 640 N N . GLU A 1 79 ? 3.042 0.811 -11.510 1.00 83.62 79 GLU A N 1
ATOM 641 C CA . GLU A 1 79 ? 3.040 1.283 -12.904 1.00 83.62 79 GLU A CA 1
ATOM 642 C C . GLU A 1 79 ? 4.376 1.004 -13.609 1.00 83.62 79 GLU A C 1
ATOM 644 O O . GLU A 1 79 ? 4.412 0.642 -14.787 1.00 83.62 79 GLU A O 1
ATOM 649 N N . LEU A 1 80 ? 5.500 1.172 -12.903 1.00 79.50 80 LEU A N 1
ATOM 650 C CA . LEU A 1 80 ? 6.817 0.834 -13.441 1.00 79.50 80 LEU A CA 1
ATOM 651 C C . LEU A 1 80 ? 6.943 -0.676 -13.668 1.00 79.50 80 LEU A C 1
ATOM 653 O O . LEU A 1 80 ? 7.397 -1.103 -14.728 1.00 79.50 80 LEU A O 1
ATOM 657 N N . VAL A 1 81 ? 6.506 -1.475 -12.693 1.00 79.50 81 VAL A N 1
ATOM 658 C CA . VAL A 1 81 ? 6.475 -2.938 -12.780 1.00 79.50 81 VAL A CA 1
ATOM 659 C C . VAL A 1 81 ? 5.608 -3.396 -13.950 1.00 79.50 81 VAL A C 1
ATOM 661 O O . VAL A 1 81 ? 6.039 -4.264 -14.697 1.00 79.50 81 VAL A O 1
ATOM 664 N N . GLU A 1 82 ? 4.426 -2.813 -14.147 1.00 78.12 82 GLU A N 1
ATOM 665 C CA . GLU A 1 82 ? 3.545 -3.106 -15.282 1.00 78.12 82 GLU A CA 1
ATOM 666 C C . GLU A 1 82 ? 4.259 -2.852 -16.615 1.00 78.12 82 GLU A C 1
ATOM 668 O O . GLU A 1 82 ? 4.314 -3.739 -17.470 1.00 78.12 82 GLU A O 1
ATOM 673 N N . LYS A 1 83 ? 4.892 -1.681 -16.770 1.00 74.00 83 LYS A N 1
ATOM 674 C CA . LYS A 1 83 ? 5.672 -1.345 -17.971 1.00 74.00 83 LYS A CA 1
ATOM 675 C C . LYS A 1 83 ? 6.817 -2.330 -18.192 1.00 74.00 83 LYS A C 1
ATOM 677 O O . LYS A 1 83 ? 7.007 -2.801 -19.310 1.00 74.00 83 LYS A O 1
ATOM 682 N N . MET A 1 84 ? 7.555 -2.689 -17.141 1.00 67.50 84 MET A N 1
ATOM 683 C CA . MET A 1 84 ? 8.633 -3.679 -17.234 1.00 67.50 84 MET A CA 1
ATOM 684 C C . MET A 1 84 ? 8.113 -5.086 -17.537 1.00 67.50 84 MET A C 1
ATOM 686 O O . MET A 1 84 ? 8.760 -5.821 -18.278 1.00 67.50 84 MET A O 1
ATOM 690 N N . PHE A 1 85 ? 6.947 -5.467 -17.016 1.00 66.19 85 PHE A N 1
ATOM 691 C CA . PHE A 1 85 ? 6.321 -6.755 -17.301 1.00 66.19 85 PHE A CA 1
ATOM 692 C C . PHE A 1 85 ? 5.943 -6.859 -18.782 1.00 66.19 85 PHE A C 1
ATOM 694 O O . PHE A 1 85 ? 6.276 -7.850 -19.434 1.00 66.19 85 PHE A O 1
ATOM 701 N N . LEU A 1 86 ? 5.325 -5.804 -19.324 1.00 66.56 86 LEU A N 1
ATOM 702 C CA . LEU A 1 86 ? 4.957 -5.697 -20.739 1.00 66.56 86 LEU A CA 1
ATOM 703 C C . LEU A 1 86 ? 6.175 -5.686 -21.668 1.00 66.56 86 LEU A C 1
ATOM 705 O O . LEU A 1 86 ? 6.101 -6.198 -22.778 1.00 66.56 86 LEU A O 1
ATOM 709 N N . VAL A 1 87 ? 7.288 -5.106 -21.230 1.00 63.16 87 VAL A N 1
ATOM 710 C CA . VAL A 1 87 ? 8.507 -4.964 -22.036 1.00 63.16 87 VAL A CA 1
ATOM 711 C C . VAL A 1 87 ? 9.416 -6.193 -21.967 1.00 63.16 87 VAL A C 1
ATOM 713 O O . VAL A 1 87 ? 9.973 -6.615 -22.976 1.00 63.16 87 VAL A O 1
ATOM 716 N N . ALA A 1 88 ? 9.627 -6.739 -20.771 1.00 59.78 88 ALA A N 1
ATOM 717 C CA . ALA A 1 88 ? 10.737 -7.649 -20.492 1.00 59.78 88 ALA A CA 1
ATOM 718 C C . ALA A 1 88 ? 10.292 -9.032 -19.995 1.00 59.78 88 ALA A C 1
ATOM 720 O O . ALA A 1 88 ? 11.147 -9.882 -19.749 1.00 59.78 88 ALA A O 1
ATOM 721 N N . LYS A 1 89 ? 8.979 -9.280 -19.831 1.00 63.16 89 LYS A N 1
ATOM 722 C CA . LYS A 1 89 ? 8.427 -10.524 -19.248 1.00 63.16 89 LYS A CA 1
ATOM 723 C C . LYS A 1 89 ? 9.057 -10.887 -17.891 1.00 63.16 89 LYS A C 1
ATOM 725 O O . LYS A 1 89 ? 9.164 -12.061 -17.537 1.00 63.16 89 LYS A O 1
ATOM 730 N N . VAL A 1 90 ? 9.508 -9.886 -17.136 1.00 63.06 90 VAL A N 1
ATOM 731 C CA . VAL A 1 90 ? 10.163 -10.069 -15.833 1.00 63.06 90 VAL A CA 1
ATOM 732 C C . VAL A 1 90 ? 9.134 -10.126 -14.714 1.00 63.06 90 VAL A C 1
ATOM 734 O O . VAL A 1 90 ? 8.142 -9.408 -14.737 1.00 63.06 90 VAL A O 1
ATOM 737 N N . SER A 1 91 ? 9.372 -10.957 -13.700 1.00 66.00 91 SER A N 1
ATOM 738 C CA . SER A 1 91 ? 8.505 -10.994 -12.516 1.00 66.00 91 SER A CA 1
ATOM 739 C C . SER A 1 91 ? 8.639 -9.722 -11.664 1.00 66.00 91 SER A C 1
ATOM 741 O O . SER A 1 91 ? 9.703 -9.101 -11.616 1.00 66.00 91 SER A O 1
ATOM 743 N N . VAL A 1 92 ? 7.584 -9.374 -10.914 1.00 64.69 92 VAL A N 1
ATOM 744 C CA . VAL A 1 92 ? 7.574 -8.229 -9.974 1.00 64.69 92 VAL A CA 1
ATOM 745 C C . VAL A 1 92 ? 8.750 -8.293 -8.996 1.00 64.69 92 VAL A C 1
ATOM 747 O O . VAL A 1 92 ? 9.404 -7.292 -8.726 1.00 64.69 92 VAL A O 1
ATOM 750 N N . GLN A 1 93 ? 9.069 -9.493 -8.509 1.00 67.56 93 GLN A N 1
ATOM 751 C CA . GLN A 1 93 ? 10.165 -9.718 -7.573 1.00 67.56 93 GLN A CA 1
ATOM 752 C C . GLN A 1 93 ? 11.535 -9.381 -8.183 1.00 67.56 93 GLN A C 1
ATOM 754 O O . GLN A 1 93 ? 12.345 -8.717 -7.538 1.00 67.56 93 GLN A O 1
ATOM 759 N N . GLN A 1 94 ? 11.790 -9.807 -9.424 1.00 66.88 94 GLN A N 1
ATOM 760 C CA . GLN A 1 94 ? 13.039 -9.508 -10.136 1.00 66.88 94 GLN A CA 1
ATOM 761 C C . GLN A 1 94 ? 13.159 -8.022 -10.477 1.00 66.88 94 GLN A C 1
ATOM 763 O O . GLN A 1 94 ? 14.247 -7.453 -10.379 1.00 66.88 94 GLN A O 1
ATOM 768 N N . CYS A 1 95 ? 12.038 -7.389 -10.830 1.00 66.88 95 CYS A N 1
ATOM 769 C CA . CYS A 1 95 ? 11.963 -5.949 -11.036 1.00 66.88 95 CYS A CA 1
ATOM 770 C C . CYS A 1 95 ? 12.366 -5.206 -9.755 1.00 66.88 95 CYS A C 1
ATOM 772 O O . CYS A 1 95 ? 13.359 -4.481 -9.758 1.00 66.88 95 CYS A O 1
ATOM 774 N N . CYS A 1 96 ? 11.679 -5.460 -8.635 1.00 66.62 96 CYS A N 1
ATOM 775 C CA . CYS A 1 96 ? 11.951 -4.798 -7.356 1.00 66.62 96 CYS A CA 1
ATOM 776 C C . CYS A 1 96 ? 13.385 -5.014 -6.854 1.00 66.62 96 CYS A C 1
ATOM 778 O O . CYS A 1 96 ? 14.002 -4.075 -6.361 1.00 66.62 96 CYS A O 1
ATOM 780 N N . ALA A 1 97 ? 13.942 -6.218 -7.022 1.00 71.81 97 ALA A N 1
ATOM 781 C CA . ALA A 1 97 ? 15.322 -6.520 -6.632 1.00 71.81 97 ALA A CA 1
ATOM 782 C C . ALA A 1 97 ? 16.366 -5.702 -7.415 1.00 71.81 97 ALA A C 1
ATOM 784 O O . ALA A 1 97 ? 17.470 -5.480 -6.923 1.00 71.81 97 ALA A O 1
ATOM 785 N N . SER A 1 98 ? 16.016 -5.250 -8.621 1.00 68.50 98 SER A N 1
ATOM 786 C CA . SER A 1 98 ? 16.926 -4.532 -9.516 1.00 68.50 98 SER A CA 1
ATOM 787 C C . SER A 1 98 ? 16.799 -3.007 -9.397 1.00 68.50 98 SER A C 1
ATOM 789 O O . SER A 1 98 ? 17.715 -2.286 -9.784 1.00 68.50 98 SER A O 1
ATOM 791 N N . LEU A 1 99 ? 15.705 -2.492 -8.820 1.00 68.31 99 LEU A N 1
ATOM 792 C CA . LEU A 1 99 ? 15.454 -1.049 -8.667 1.00 68.31 99 LEU A CA 1
ATOM 793 C C . LEU A 1 99 ? 16.549 -0.272 -7.926 1.00 68.31 99 LEU A C 1
ATOM 795 O O . LEU A 1 99 ? 16.882 0.820 -8.389 1.00 68.31 99 LEU A O 1
ATOM 799 N N . PRO A 1 100 ? 17.183 -0.796 -6.858 1.00 66.31 100 PRO A N 1
ATOM 800 C CA . PRO A 1 100 ? 18.289 -0.092 -6.215 1.00 66.31 100 PRO A CA 1
ATOM 801 C C . PRO A 1 100 ? 19.459 0.169 -7.172 1.00 66.31 100 PRO A C 1
ATOM 803 O O . PRO A 1 100 ? 20.066 1.236 -7.110 1.00 66.31 100 PRO A O 1
ATOM 806 N N . ALA A 1 101 ? 19.737 -0.750 -8.107 1.00 61.88 101 ALA A N 1
ATOM 807 C CA . ALA A 1 101 ? 20.752 -0.554 -9.144 1.00 61.88 101 ALA A CA 1
ATOM 808 C C . ALA A 1 101 ? 20.317 0.472 -10.206 1.00 61.88 101 ALA A C 1
ATOM 810 O O . ALA A 1 101 ? 21.158 1.142 -10.803 1.00 61.88 101 ALA A O 1
ATOM 811 N N . PHE A 1 102 ? 19.006 0.642 -10.399 1.00 59.06 102 PHE A N 1
ATOM 812 C CA . PHE A 1 102 ? 18.430 1.642 -11.296 1.00 59.06 102 PHE A CA 1
ATOM 813 C C . PHE A 1 102 ? 18.232 3.024 -10.656 1.00 59.06 102 PHE A C 1
ATOM 815 O O . PHE A 1 102 ? 17.935 3.982 -11.364 1.00 59.06 102 PHE A O 1
ATOM 822 N N . SER A 1 103 ? 18.454 3.171 -9.345 1.00 55.12 103 SER A N 1
ATOM 823 C CA . SER A 1 103 ? 18.255 4.436 -8.616 1.00 55.12 103 SER A CA 1
ATOM 824 C C . SER A 1 103 ? 19.153 5.594 -9.088 1.00 55.12 103 SER A C 1
ATOM 826 O O . SER A 1 103 ? 18.849 6.757 -8.820 1.00 55.12 103 SER A O 1
ATOM 828 N N . HIS A 1 104 ? 20.229 5.284 -9.822 1.00 55.22 104 HIS A N 1
ATOM 829 C CA . HIS A 1 104 ? 21.145 6.248 -10.442 1.00 55.22 104 HIS A CA 1
ATOM 830 C C . HIS A 1 104 ? 20.870 6.515 -11.926 1.00 55.22 104 HIS A C 1
ATOM 832 O O . HIS A 1 104 ? 21.552 7.346 -12.528 1.00 55.22 104 HIS A O 1
ATOM 838 N N . PHE A 1 105 ? 19.900 5.830 -12.534 1.00 47.97 105 PHE A N 1
ATOM 839 C CA . PHE A 1 105 ? 19.585 6.046 -13.939 1.00 47.97 105 PHE A CA 1
ATOM 840 C C . PHE A 1 105 ? 18.687 7.281 -14.101 1.00 47.97 105 PHE A C 1
ATOM 842 O O . PHE A 1 105 ? 17.766 7.491 -13.305 1.00 47.97 105 PHE A O 1
ATOM 849 N N . PRO A 1 106 ? 18.943 8.122 -15.121 1.00 51.66 106 PRO A N 1
ATOM 850 C CA . PRO A 1 106 ? 18.070 9.243 -15.445 1.00 51.66 106 PRO A CA 1
ATOM 851 C C . PRO A 1 106 ? 16.648 8.736 -15.678 1.00 51.66 106 PRO A C 1
ATOM 853 O O . PRO A 1 106 ? 16.455 7.612 -16.134 1.00 51.66 106 PRO A O 1
ATOM 856 N N . ARG A 1 107 ? 15.651 9.563 -15.345 1.00 48.00 107 ARG A N 1
ATOM 857 C CA . ARG A 1 107 ? 14.224 9.225 -15.427 1.00 48.00 107 ARG A CA 1
ATOM 858 C C . ARG A 1 107 ? 13.900 8.720 -16.842 1.00 48.00 107 ARG A C 1
ATOM 860 O O . ARG A 1 107 ? 13.786 9.517 -17.771 1.00 48.00 107 ARG A O 1
ATOM 867 N N . LEU A 1 108 ? 13.813 7.399 -16.997 1.00 50.16 108 LEU A N 1
ATOM 868 C CA . LEU A 1 108 ? 13.587 6.751 -18.284 1.00 50.16 108 LEU A CA 1
ATOM 869 C C . LEU A 1 108 ? 12.134 6.990 -18.696 1.00 50.16 108 LEU A C 1
ATOM 871 O O . LEU A 1 108 ? 11.209 6.661 -17.951 1.00 50.16 108 LEU A O 1
ATOM 875 N N . GLU A 1 109 ? 11.929 7.572 -19.873 1.00 48.88 109 GLU A N 1
ATOM 876 C CA . GLU A 1 109 ? 10.630 7.541 -20.530 1.00 48.88 109 GLU A CA 1
ATOM 877 C C . GLU A 1 109 ? 10.620 6.318 -21.440 1.00 48.88 109 GLU A C 1
ATOM 879 O O . GLU A 1 109 ? 11.375 6.228 -22.408 1.00 48.88 109 GLU A O 1
ATOM 884 N N . ILE A 1 110 ? 9.803 5.336 -21.073 1.00 49.84 110 ILE A N 1
ATOM 885 C CA . ILE A 1 110 ? 9.586 4.146 -21.886 1.00 49.84 110 ILE A CA 1
ATOM 886 C C . ILE A 1 110 ? 8.417 4.472 -22.811 1.00 49.84 110 ILE A C 1
ATOM 888 O O . ILE A 1 110 ? 7.280 4.574 -22.345 1.00 49.84 110 ILE A O 1
ATOM 892 N N . VAL A 1 111 ? 8.704 4.655 -24.099 1.00 50.00 111 VAL A N 1
ATOM 893 C CA . VAL A 1 111 ? 7.682 4.757 -25.143 1.00 50.00 111 VAL A CA 1
ATOM 894 C C . VAL A 1 111 ? 7.522 3.368 -25.749 1.00 50.00 111 VAL A C 1
ATOM 896 O O . VAL A 1 111 ? 8.491 2.761 -26.209 1.00 50.00 111 VAL A O 1
ATOM 899 N N . ILE A 1 112 ? 6.303 2.836 -25.673 1.00 49.06 112 ILE A N 1
ATOM 900 C CA . ILE A 1 112 ? 5.955 1.540 -26.254 1.00 49.06 112 ILE A CA 1
ATOM 901 C C . ILE A 1 112 ? 5.127 1.824 -27.501 1.00 49.06 112 ILE A C 1
ATOM 903 O O . ILE A 1 112 ? 3.965 2.217 -27.388 1.00 49.06 112 ILE A O 1
ATOM 907 N N . ASP A 1 113 ? 5.736 1.628 -28.666 1.00 48.31 113 ASP A N 1
ATOM 908 C CA . ASP A 1 113 ? 5.059 1.735 -29.950 1.00 48.31 113 ASP A CA 1
ATOM 909 C C . ASP A 1 113 ? 4.583 0.342 -30.372 1.00 48.31 113 ASP A C 1
ATOM 911 O O . ASP A 1 113 ? 5.348 -0.628 -30.392 1.00 48.31 113 ASP A O 1
ATOM 915 N N . TYR A 1 114 ? 3.296 0.240 -30.698 1.00 44.25 114 TYR A N 1
ATOM 916 C CA . TYR A 1 114 ? 2.706 -0.979 -31.238 1.00 44.25 114 TYR A CA 1
ATOM 917 C C . TYR A 1 114 ? 2.524 -0.792 -32.741 1.00 44.25 114 TYR A C 1
ATOM 919 O O . TYR A 1 114 ? 1.744 0.063 -33.164 1.00 44.25 114 TYR A O 1
ATOM 927 N N . SER A 1 115 ? 3.227 -1.593 -33.542 1.00 47.38 115 SER A N 1
ATOM 928 C CA . SER A 1 115 ? 3.007 -1.664 -34.986 1.00 47.38 115 SER A CA 1
ATOM 929 C C . SER A 1 115 ? 2.384 -3.009 -35.335 1.00 47.38 115 SER A C 1
ATOM 931 O O . SER A 1 115 ? 2.779 -4.055 -34.814 1.00 47.38 115 SER A O 1
ATOM 933 N N . ILE A 1 116 ? 1.376 -2.983 -36.202 1.00 45.00 116 ILE A N 1
ATOM 934 C CA . ILE A 1 116 ? 0.799 -4.198 -36.771 1.00 45.00 116 ILE A CA 1
ATOM 935 C C . ILE A 1 116 ? 1.395 -4.346 -38.166 1.00 45.00 116 ILE A C 1
ATOM 937 O O . ILE A 1 116 ? 0.944 -3.692 -39.107 1.00 45.00 116 ILE A O 1
ATOM 941 N N . GLU A 1 117 ? 2.398 -5.212 -38.301 1.00 53.09 117 GLU A N 1
ATOM 942 C CA . GLU A 1 117 ? 2.922 -5.622 -39.603 1.00 53.09 117 GLU A CA 1
ATOM 943 C C . GLU A 1 117 ? 2.339 -6.996 -39.971 1.00 53.09 117 GLU A C 1
ATOM 945 O O . GLU A 1 117 ? 2.748 -8.055 -39.489 1.00 53.09 117 GLU A O 1
ATOM 950 N N . GLY A 1 118 ? 1.306 -6.989 -40.820 1.00 65.94 118 GLY A N 1
ATOM 951 C CA . GLY A 1 118 ? 0.621 -8.211 -41.251 1.00 65.94 118 GLY A CA 1
ATOM 952 C C . GLY A 1 118 ? -0.233 -8.853 -40.145 1.00 65.94 118 GLY A C 1
ATOM 953 O O . GLY A 1 118 ? -1.138 -8.215 -39.617 1.00 65.94 118 GLY A O 1
ATOM 954 N N . GLN A 1 119 ? 0.007 -10.137 -39.836 1.00 48.59 119 GLN A N 1
ATOM 955 C CA . GLN A 1 119 ? -0.672 -10.882 -38.752 1.00 48.59 119 GLN A CA 1
ATOM 956 C C . GLN A 1 119 ? 0.130 -10.914 -37.441 1.00 48.59 119 GLN A C 1
ATOM 958 O O . GLN A 1 119 ? -0.283 -11.571 -36.484 1.00 48.59 119 GLN A O 1
ATOM 963 N N . HIS A 1 120 ? 1.281 -10.244 -37.394 1.00 37.19 120 HIS A N 1
ATOM 964 C CA . HIS A 1 120 ? 2.154 -10.234 -36.230 1.00 37.19 120 HIS A CA 1
ATOM 965 C C . HIS A 1 120 ? 2.079 -8.873 -35.532 1.00 37.19 120 HIS A C 1
ATOM 967 O O . HIS A 1 120 ? 2.140 -7.824 -36.171 1.00 37.19 120 HIS A O 1
ATOM 973 N N . LEU A 1 121 ? 1.918 -8.897 -34.207 1.00 39.28 121 LEU A N 1
ATOM 974 C CA . LEU A 1 121 ? 2.034 -7.700 -33.381 1.00 39.28 121 LEU A CA 1
ATOM 975 C C . LEU A 1 121 ? 3.521 -7.502 -33.079 1.00 39.28 121 LEU A C 1
ATOM 977 O O . LEU A 1 121 ? 4.112 -8.318 -32.366 1.00 39.28 121 LEU A O 1
ATOM 981 N N . GLU A 1 122 ? 4.125 -6.454 -33.630 1.00 46.09 122 GLU A N 1
ATOM 982 C CA . GLU A 1 122 ? 5.494 -6.080 -33.295 1.00 46.09 122 GLU A CA 1
ATOM 983 C C . GLU A 1 122 ? 5.477 -4.992 -32.223 1.00 46.09 122 GLU A C 1
ATOM 985 O O . GLU A 1 122 ? 4.868 -3.930 -32.373 1.00 46.09 122 GLU A O 1
ATOM 990 N N . GLN A 1 123 ? 6.136 -5.284 -31.104 1.00 44.03 123 GLN A N 1
ATOM 991 C CA . GLN A 1 123 ? 6.327 -4.341 -30.013 1.00 44.03 123 GLN A CA 1
ATOM 992 C C . GLN A 1 123 ? 7.717 -3.728 -30.158 1.00 44.03 123 GLN A C 1
ATOM 994 O O . GLN A 1 123 ? 8.724 -4.405 -29.941 1.00 44.03 123 GLN A O 1
ATOM 999 N N . VAL A 1 124 ? 7.773 -2.445 -30.509 1.00 49.34 124 VAL A N 1
ATOM 1000 C CA . VAL A 1 124 ? 9.029 -1.698 -30.577 1.00 49.34 124 VAL A CA 1
ATOM 1001 C C . VAL A 1 124 ? 9.143 -0.871 -29.307 1.00 49.34 124 VAL A C 1
ATOM 1003 O O . VAL A 1 124 ? 8.325 0.007 -29.031 1.00 49.34 124 VAL A O 1
ATOM 1006 N N . MET A 1 125 ? 10.152 -1.180 -28.493 1.00 42.38 125 MET A N 1
ATOM 1007 C CA . MET A 1 125 ? 10.445 -0.397 -27.301 1.00 42.38 125 MET A CA 1
ATOM 1008 C C . MET A 1 125 ? 11.502 0.654 -27.618 1.00 42.38 125 MET A C 1
ATOM 1010 O O . MET A 1 125 ? 12.668 0.328 -27.842 1.00 42.38 125 MET A O 1
ATOM 1014 N N . ASN A 1 126 ? 11.102 1.917 -27.512 1.00 49.06 126 ASN A N 1
ATOM 1015 C CA . ASN A 1 126 ? 12.014 3.045 -27.541 1.00 49.06 126 ASN A CA 1
ATOM 1016 C C . ASN A 1 126 ? 12.266 3.504 -26.100 1.00 49.06 126 ASN A C 1
ATOM 1018 O O . ASN A 1 126 ? 11.405 4.091 -25.441 1.00 49.06 126 ASN A O 1
ATOM 1022 N N . VAL A 1 127 ? 13.457 3.195 -25.579 1.00 43.81 127 VAL A N 1
ATOM 1023 C CA . VAL A 1 127 ? 13.903 3.703 -24.276 1.00 43.81 127 VAL A CA 1
ATOM 1024 C C . VAL A 1 127 ? 14.512 5.081 -24.497 1.00 43.81 127 VAL A C 1
ATOM 1026 O O . VAL A 1 127 ? 15.636 5.201 -24.986 1.00 43.81 127 VAL A O 1
ATOM 1029 N N . CYS A 1 128 ? 13.775 6.129 -24.137 1.00 47.16 128 CYS A N 1
ATOM 1030 C CA . CYS A 1 128 ? 14.267 7.494 -24.220 1.00 47.16 128 CYS A CA 1
ATOM 1031 C C . CYS A 1 128 ? 14.807 7.937 -22.859 1.00 47.16 128 CYS A C 1
ATOM 1033 O O . CYS A 1 128 ? 14.100 7.977 -21.848 1.00 47.16 128 CYS A O 1
ATOM 1035 N N . ILE A 1 129 ? 16.084 8.308 -22.839 1.00 47.25 129 ILE A N 1
ATOM 1036 C CA . ILE A 1 129 ? 16.684 8.978 -21.692 1.00 47.25 129 ILE A CA 1
ATOM 1037 C C . ILE A 1 129 ? 16.249 10.440 -21.752 1.00 47.25 129 ILE A C 1
ATOM 1039 O O . ILE A 1 129 ? 16.653 11.177 -22.653 1.00 47.25 129 ILE A O 1
ATOM 1043 N N . LYS A 1 130 ? 15.430 10.887 -20.794 1.00 48.31 130 LYS A N 1
ATOM 1044 C CA . LYS A 1 130 ? 15.292 12.324 -20.565 1.00 48.31 130 LYS A CA 1
ATOM 1045 C C . LYS A 1 130 ? 16.554 12.791 -19.865 1.00 48.31 130 LYS A C 1
ATOM 1047 O O . LYS A 1 130 ? 16.673 12.668 -18.647 1.00 48.31 130 LYS A O 1
ATOM 1052 N N . ASP A 1 131 ? 17.476 13.354 -20.637 1.00 42.03 131 ASP A N 1
ATOM 1053 C CA . ASP A 1 131 ? 18.514 14.201 -20.076 1.00 42.03 131 ASP A CA 1
ATOM 1054 C C . ASP A 1 131 ? 17.809 15.358 -19.370 1.00 42.03 131 ASP A C 1
ATOM 1056 O O . ASP A 1 131 ? 17.301 16.296 -19.996 1.00 42.03 131 ASP A O 1
ATOM 1060 N N . THR A 1 132 ? 17.757 15.308 -18.040 1.00 43.34 132 THR A N 1
ATOM 1061 C CA . THR A 1 132 ? 17.589 16.522 -17.256 1.00 43.34 132 THR A CA 1
ATOM 1062 C C . THR A 1 132 ? 18.816 17.361 -17.552 1.00 43.34 132 THR A C 1
ATOM 1064 O O . THR A 1 132 ? 19.848 17.204 -16.902 1.00 43.34 132 THR A O 1
ATOM 1067 N N . LYS A 1 133 ? 18.733 18.215 -18.578 1.00 36.81 133 LYS A N 1
ATOM 1068 C CA . LYS A 1 133 ? 19.708 19.273 -18.787 1.00 36.81 133 LYS A CA 1
ATOM 1069 C C . LYS A 1 133 ? 19.793 20.039 -17.478 1.00 36.81 133 LYS A C 1
ATOM 1071 O O . LYS A 1 133 ? 18.897 20.805 -17.127 1.00 36.81 133 LYS A O 1
ATOM 1076 N N . THR A 1 134 ? 20.887 19.819 -16.765 1.00 42.25 134 THR A N 1
ATOM 1077 C CA . THR A 1 134 ? 21.439 20.778 -15.831 1.00 42.25 134 THR A CA 1
ATOM 1078 C C . THR A 1 134 ? 21.586 22.065 -16.630 1.00 42.25 134 THR A C 1
ATOM 1080 O O . THR A 1 134 ? 22.477 22.187 -17.468 1.00 42.25 134 THR A O 1
ATOM 1083 N N . SER A 1 135 ? 20.676 23.017 -16.433 1.00 35.53 135 SER A N 1
ATOM 1084 C CA . SER A 1 135 ? 20.913 24.394 -16.850 1.00 35.53 135 SER A CA 1
ATOM 1085 C C . SER A 1 135 ? 21.987 24.968 -15.928 1.00 35.53 135 SER A C 1
ATOM 1087 O O . SER A 1 135 ? 21.703 25.717 -15.000 1.00 35.53 135 SER A O 1
ATOM 1089 N N . ALA A 1 136 ? 23.229 24.568 -16.179 1.00 42.59 136 ALA A N 1
ATOM 1090 C CA . ALA A 1 136 ? 24.425 25.268 -15.768 1.00 42.59 136 ALA A CA 1
ATOM 1091 C C . ALA A 1 136 ? 25.165 25.678 -17.049 1.00 42.59 136 ALA A C 1
ATOM 1093 O O . ALA A 1 136 ? 25.973 24.933 -17.589 1.00 42.59 136 ALA A O 1
ATOM 1094 N N . HIS A 1 137 ? 24.853 26.876 -17.538 1.00 35.25 137 HIS A N 1
ATOM 1095 C CA . HIS A 1 137 ? 25.782 27.737 -18.269 1.00 35.25 137 HIS A CA 1
ATOM 1096 C C . HIS A 1 137 ? 25.459 29.164 -17.800 1.00 35.25 137 HIS A C 1
ATOM 1098 O O . HIS A 1 137 ? 24.369 29.657 -18.055 1.00 35.25 137 HIS A O 1
ATOM 1104 N N . SER A 1 138 ? 26.184 29.709 -16.823 1.00 36.53 138 SER A N 1
ATOM 1105 C CA . SER A 1 138 ? 27.557 30.240 -16.852 1.00 36.53 138 SER A CA 1
ATOM 1106 C C . SER A 1 138 ? 27.598 31.708 -17.298 1.00 36.53 138 SER A C 1
ATOM 1108 O O . SER A 1 138 ? 27.187 32.050 -18.400 1.00 36.53 138 SER A O 1
ATOM 1110 N N . ALA A 1 139 ? 28.065 32.525 -16.351 1.00 41.09 139 ALA A N 1
ATOM 1111 C CA . ALA A 1 139 ? 28.660 33.859 -16.413 1.00 41.09 139 ALA A CA 1
ATOM 1112 C C . ALA A 1 139 ? 28.786 34.574 -17.776 1.00 41.09 139 ALA A C 1
ATOM 1114 O O . ALA A 1 139 ? 29.438 34.067 -18.685 1.00 41.09 139 ALA A O 1
ATOM 1115 N N . ASN A 1 140 ? 28.310 35.829 -17.840 1.00 36.78 140 ASN A N 1
ATOM 1116 C CA . ASN A 1 140 ? 29.141 37.017 -18.131 1.00 36.78 140 ASN A CA 1
ATOM 1117 C C . ASN A 1 140 ? 28.299 38.307 -18.239 1.00 36.78 140 ASN A C 1
ATOM 1119 O O . ASN A 1 140 ? 27.697 38.558 -19.283 1.00 36.78 140 ASN A O 1
ATOM 1123 N N . ARG A 1 141 ? 28.320 39.151 -17.200 1.00 36.38 141 ARG A N 1
ATOM 1124 C CA . ARG A 1 141 ? 28.717 40.576 -17.242 1.00 36.38 141 ARG A CA 1
ATOM 1125 C C . ARG A 1 141 ? 28.572 41.223 -15.874 1.00 36.38 141 ARG A C 1
ATOM 1127 O O . ARG A 1 141 ? 27.546 40.955 -15.217 1.00 36.38 141 ARG A O 1
#

Radius of gyration: 20.82 Å; chains: 1; bounding box: 49×52×61 Å

Organism: Paramuricea clavata (NCBI:txid317549)

Foldseek 3Di:
DDPPPPDPAAEAEQPVDDDPDCVQKDWDWAWEQELLLDTGIHTYIDGPVDAPQVSQVSVQWHFPDRHPGNYIYHVNNVVVVVLCCVVPVDDSVVSSVCSNVCSPAADWDWDWDWDDDDPDTDTDTDTDRPPPPPPDDDDDD

Secondary structure (DSSP, 8-state):
------PPPPEE--TT---S-GGGEEEEEEEEE-TTS-EEEEEEEEETTS-HHHHHHHTTEEESSSSS-SEEEEHHHHHHHHHHHHHH---HHHHHHHHHHHTTS--EEEEEEEEEETTEEEEEEEEEE------------

Sequence (141 aa):
MFVDVKMKTPKLKNPLHHCEFPELEYFKIVLITDEKGFQHEYQVKFCRCRSEACTLVELGLWPATPTKPVMAFTFGLMELVEKMFLVAKVSVQQCCASLPAFSHFPRLEIVIDYSIEGQHLEQVMNVCIKDTKTSAHSANR

pLDDT: mean 70.88, std 20.72, range [31.44, 95.31]